Protein AF-A0A9Q0D392-F1 (afdb_monomer)

Radius of gyration: 22.28 Å; Cα contacts (8 Å, |Δi|>4): 15; chains: 1; bounding box: 35×41×72 Å

Sequence (98 aa):
MRVKNKHVEFFRNLYLTFLEYDGNLLRRELFGCPSETDHNSENLQKTLSELDEDDPCYEFRRERFTVHRTHLYFLHYEHQASADHTDVTLVAQLSMDR

Structure (mmCIF, N/CA/C/O backbone):
data_AF-A0A9Q0D392-F1
#
_entry.id   AF-A0A9Q0D392-F1
#
loop_
_atom_site.group_PDB
_atom_site.id
_atom_site.type_symbol
_atom_site.label_atom_id
_atom_site.label_alt_id
_atom_site.label_comp_id
_atom_site.label_asym_id
_atom_site.label_entity_id
_atom_site.label_seq_id
_atom_site.pdbx_PDB_ins_code
_atom_site.Cartn_x
_atom_site.Cartn_y
_atom_site.Cartn_z
_atom_site.occupancy
_atom_site.B_iso_or_equiv
_atom_site.auth_seq_id
_atom_site.auth_comp_id
_atom_site.auth_asym_id
_atom_site.auth_atom_id
_atom_site.pdbx_PDB_model_num
ATOM 1 N N . MET A 1 1 ? 19.159 -3.397 -45.051 1.00 49.00 1 MET A N 1
ATOM 2 C CA . MET A 1 1 ? 18.749 -2.056 -44.579 1.00 49.00 1 MET A CA 1
ATOM 3 C C . MET A 1 1 ? 18.796 -2.059 -43.053 1.00 49.00 1 MET A C 1
ATOM 5 O O . MET A 1 1 ? 18.029 -2.785 -42.441 1.00 49.00 1 MET A O 1
ATOM 9 N N . ARG A 1 2 ? 19.757 -1.366 -42.426 1.00 66.19 2 ARG A N 1
ATOM 10 C CA . ARG A 1 2 ? 19.835 -1.266 -40.956 1.00 66.19 2 ARG A CA 1
ATOM 11 C C . ARG A 1 2 ? 18.927 -0.120 -40.513 1.00 66.19 2 ARG A C 1
ATOM 13 O O . ARG A 1 2 ? 19.316 1.037 -40.636 1.00 66.19 2 ARG A O 1
ATOM 20 N N . VAL A 1 3 ? 17.723 -0.435 -40.042 1.00 71.12 3 VAL A N 1
ATOM 21 C CA . VAL A 1 3 ? 16.834 0.563 -39.436 1.00 71.12 3 VAL A CA 1
ATOM 22 C C . VAL A 1 3 ? 17.467 0.988 -38.112 1.00 71.12 3 VAL A C 1
ATOM 24 O O . VAL A 1 3 ? 17.492 0.223 -37.152 1.00 71.12 3 VAL A O 1
ATOM 27 N N . LYS A 1 4 ? 18.060 2.184 -38.077 1.00 77.56 4 LYS A N 1
ATOM 28 C CA . LYS A 1 4 ? 18.550 2.794 -36.839 1.00 77.56 4 LYS A CA 1
ATOM 29 C C . LYS A 1 4 ? 17.423 3.626 -36.249 1.00 77.56 4 LYS A C 1
ATOM 31 O O . LYS A 1 4 ? 17.014 4.622 -36.839 1.00 77.56 4 LYS A O 1
ATOM 36 N N . ASN A 1 5 ? 16.927 3.217 -35.088 1.00 81.62 5 ASN A N 1
ATOM 37 C CA . ASN A 1 5 ? 15.978 4.019 -34.335 1.00 81.62 5 ASN A CA 1
ATOM 38 C C . ASN A 1 5 ? 16.736 5.169 -33.654 1.00 81.62 5 ASN A C 1
ATOM 40 O O . ASN A 1 5 ? 17.529 4.940 -32.742 1.00 81.62 5 ASN A O 1
ATOM 44 N N . LYS A 1 6 ? 16.493 6.405 -34.106 1.00 90.06 6 LYS A N 1
ATOM 45 C CA . LYS A 1 6 ? 17.111 7.625 -33.559 1.00 90.06 6 LYS A CA 1
ATOM 46 C C . LYS A 1 6 ? 16.805 7.831 -32.068 1.00 90.06 6 LYS A C 1
ATOM 48 O O . LYS A 1 6 ? 17.573 8.484 -31.375 1.00 90.06 6 LYS A O 1
ATOM 53 N N . HIS A 1 7 ? 15.706 7.266 -31.577 1.00 91.81 7 HIS A N 1
ATOM 54 C CA . HIS A 1 7 ? 15.209 7.440 -30.215 1.00 91.81 7 HIS A CA 1
ATOM 55 C C . HIS A 1 7 ? 15.501 6.234 -29.312 1.00 91.81 7 HIS A C 1
ATOM 57 O O . HIS A 1 7 ? 14.955 6.147 -28.217 1.00 91.81 7 HIS A O 1
ATOM 63 N N . VAL A 1 8 ? 16.352 5.296 -29.747 1.00 91.31 8 VAL A N 1
ATOM 64 C CA . VAL A 1 8 ? 16.620 4.058 -28.997 1.00 91.31 8 VAL A CA 1
ATOM 65 C C . VAL A 1 8 ? 17.136 4.326 -27.580 1.00 91.31 8 VAL A C 1
ATOM 67 O O . VAL A 1 8 ? 16.673 3.699 -26.631 1.00 91.31 8 VAL A O 1
ATOM 70 N N . GLU A 1 9 ? 18.031 5.301 -27.416 1.00 89.50 9 GLU A N 1
ATOM 71 C CA . GLU A 1 9 ? 18.556 5.677 -26.099 1.00 89.50 9 GLU A CA 1
ATOM 72 C C . GLU A 1 9 ? 17.507 6.384 -25.244 1.00 89.50 9 GLU A C 1
ATOM 74 O O . GLU A 1 9 ? 17.415 6.116 -24.051 1.00 89.50 9 GLU A O 1
ATOM 79 N N . PHE A 1 10 ? 16.665 7.223 -25.853 1.00 91.19 10 PHE A N 1
ATOM 80 C CA . PHE A 1 10 ? 15.575 7.898 -25.151 1.00 91.19 10 PHE A CA 1
ATOM 81 C C . PHE A 1 10 ? 14.605 6.889 -24.523 1.00 91.19 10 PHE A C 1
ATOM 83 O O . PHE A 1 10 ? 14.350 6.951 -23.323 1.00 91.19 10 PHE A O 1
ATOM 90 N N . PHE A 1 11 ? 14.114 5.919 -25.302 1.00 91.31 11 PHE A N 1
ATOM 91 C CA . PHE A 1 11 ? 13.187 4.906 -24.789 1.00 91.31 11 PHE A CA 1
ATOM 92 C C . PHE A 1 11 ? 13.837 3.985 -23.754 1.00 91.31 11 PHE A C 1
ATOM 94 O O . PHE A 1 11 ? 13.192 3.611 -22.776 1.00 91.31 11 PHE A O 1
ATOM 101 N N . ARG A 1 12 ? 15.123 3.655 -23.934 1.00 90.19 12 ARG A N 1
ATOM 102 C CA . ARG A 1 12 ? 15.883 2.877 -22.950 1.00 90.19 12 ARG A CA 1
ATOM 103 C C . ARG A 1 12 ? 15.997 3.619 -21.620 1.00 90.19 12 ARG A C 1
ATOM 105 O O . ARG A 1 12 ? 15.761 3.018 -20.578 1.00 90.19 12 ARG A O 1
ATOM 112 N N . ASN A 1 13 ? 16.340 4.903 -21.656 1.00 90.19 13 ASN A N 1
ATOM 113 C CA . ASN A 1 13 ? 16.482 5.710 -20.447 1.00 90.19 13 ASN A CA 1
ATOM 114 C C . ASN A 1 13 ? 15.135 5.891 -19.746 1.00 90.19 13 ASN A C 1
ATOM 116 O O . ASN A 1 13 ? 15.069 5.712 -18.537 1.00 90.19 13 ASN A O 1
ATOM 120 N N . LEU A 1 14 ? 14.058 6.141 -20.500 1.00 86.19 14 LEU A N 1
ATOM 121 C CA . LEU A 1 14 ? 12.706 6.238 -19.951 1.00 86.19 14 LEU A CA 1
ATOM 122 C C . LEU A 1 14 ? 12.299 4.956 -19.206 1.00 86.19 14 LEU A C 1
ATOM 124 O O . LEU A 1 14 ? 11.818 5.026 -18.081 1.00 86.19 14 LEU A O 1
ATOM 128 N N . TYR A 1 15 ? 12.536 3.785 -19.804 1.00 84.12 15 TYR A N 1
ATOM 129 C CA . TYR 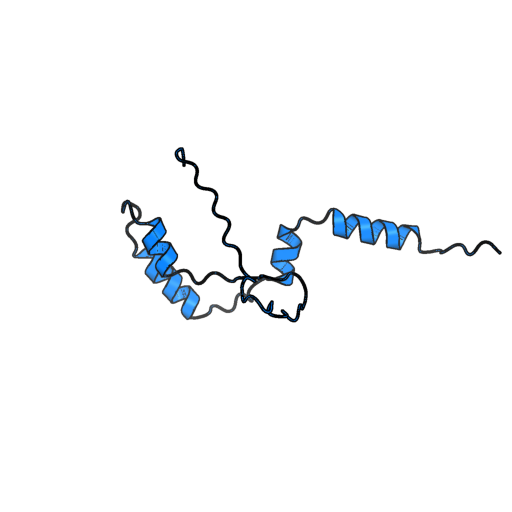A 1 15 ? 12.244 2.495 -19.174 1.00 84.12 15 TYR A CA 1
ATOM 130 C C . TYR A 1 15 ? 13.039 2.276 -17.880 1.00 84.12 15 TYR A C 1
ATOM 132 O O . TYR A 1 15 ? 12.465 1.887 -16.866 1.00 84.12 15 TYR A O 1
ATOM 140 N N . LEU A 1 16 ? 14.346 2.558 -17.903 1.00 86.25 16 LEU A N 1
ATOM 141 C CA . LEU A 1 16 ? 15.197 2.428 -16.718 1.00 86.25 16 LEU A CA 1
ATOM 142 C C . LEU A 1 16 ? 14.766 3.387 -15.608 1.00 86.25 16 LEU A C 1
ATOM 144 O O . LEU A 1 16 ? 14.691 2.977 -14.458 1.00 86.25 16 LEU A O 1
ATOM 148 N N . THR A 1 17 ? 14.387 4.618 -15.960 1.00 82.00 17 THR A N 1
ATOM 149 C CA . THR A 1 17 ? 13.811 5.570 -15.009 1.00 82.00 17 THR A CA 1
ATOM 150 C C . THR A 1 17 ? 12.580 4.976 -14.323 1.00 82.00 17 THR A C 1
ATOM 152 O O . THR A 1 17 ? 12.541 4.938 -13.104 1.00 82.00 17 THR A O 1
ATOM 155 N N . PHE A 1 18 ? 11.610 4.429 -15.059 1.00 78.12 18 PHE A N 1
ATOM 156 C CA . PHE A 1 18 ? 10.428 3.820 -14.432 1.00 78.12 18 PHE A CA 1
ATOM 157 C C . PHE A 1 18 ? 10.741 2.601 -13.551 1.00 78.12 18 PHE A C 1
ATOM 159 O O . PHE A 1 18 ? 10.045 2.394 -12.561 1.00 78.12 18 PHE A O 1
ATOM 166 N N . LEU A 1 19 ? 11.767 1.809 -13.882 1.00 76.62 19 LEU A N 1
ATOM 167 C CA . LEU A 1 19 ? 12.207 0.689 -13.041 1.00 76.62 19 LEU A CA 1
ATOM 168 C C . LEU A 1 19 ? 12.888 1.142 -11.745 1.00 76.62 19 LEU A C 1
ATOM 170 O O . LEU A 1 19 ? 12.752 0.479 -10.722 1.00 76.62 19 LEU A O 1
ATOM 174 N N . GLU A 1 20 ? 13.652 2.229 -11.807 1.00 78.75 20 GLU A N 1
ATOM 175 C CA . GLU A 1 20 ? 14.414 2.770 -10.677 1.00 78.75 20 GLU A CA 1
ATOM 176 C C . GLU A 1 20 ? 13.583 3.716 -9.801 1.00 78.75 20 GLU A C 1
ATOM 178 O O . GLU A 1 20 ? 14.014 4.083 -8.707 1.00 78.75 20 GLU A O 1
ATOM 183 N N . TYR A 1 21 ? 12.396 4.122 -10.263 1.00 75.06 21 TYR A N 1
ATOM 184 C CA . TYR A 1 21 ? 11.483 4.944 -9.479 1.00 75.06 21 TYR A CA 1
ATOM 185 C C . TYR A 1 21 ? 11.079 4.224 -8.193 1.00 75.06 21 TYR A C 1
ATOM 187 O O . TYR A 1 21 ? 10.645 3.071 -8.205 1.00 75.06 21 TYR A O 1
ATOM 195 N N . ASP A 1 22 ? 11.164 4.945 -7.075 1.00 71.06 22 ASP A N 1
ATOM 196 C CA . ASP A 1 22 ? 10.662 4.461 -5.797 1.00 71.06 22 ASP A CA 1
ATOM 197 C C . ASP A 1 22 ? 9.159 4.170 -5.928 1.00 71.06 22 ASP A C 1
ATOM 199 O O . ASP A 1 22 ? 8.353 5.058 -6.235 1.00 71.06 22 ASP A O 1
ATOM 203 N N . GLY A 1 23 ? 8.771 2.918 -5.678 1.00 66.56 23 GLY A N 1
ATOM 204 C CA . GLY A 1 23 ? 7.373 2.499 -5.682 1.00 66.56 23 GLY A CA 1
ATOM 205 C C . GLY A 1 23 ? 6.505 3.335 -4.735 1.00 66.56 23 GLY A C 1
ATOM 206 O O . GLY A 1 23 ? 5.313 3.494 -4.991 1.00 66.56 23 GLY A O 1
ATOM 207 N N . ASN A 1 24 ? 7.085 3.935 -3.690 1.00 65.50 24 ASN A N 1
ATOM 208 C CA . ASN A 1 24 ? 6.388 4.867 -2.803 1.00 65.50 24 ASN A CA 1
ATOM 209 C C . ASN A 1 24 ? 6.072 6.207 -3.480 1.00 65.50 24 ASN A C 1
ATOM 211 O O . ASN A 1 24 ? 4.999 6.767 -3.251 1.00 65.50 24 ASN A O 1
ATOM 215 N N . LEU A 1 25 ? 6.963 6.707 -4.342 1.00 65.31 25 LEU A N 1
ATOM 216 C CA . LEU A 1 25 ? 6.739 7.936 -5.103 1.00 65.31 25 LEU A CA 1
ATOM 217 C C . LEU A 1 25 ? 5.616 7.737 -6.129 1.00 65.31 25 LEU A C 1
ATOM 219 O O . LEU A 1 25 ? 4.694 8.549 -6.192 1.00 65.31 25 LEU A O 1
ATOM 223 N N . LEU A 1 26 ? 5.644 6.616 -6.861 1.00 64.75 26 LEU A N 1
ATOM 224 C CA . LEU A 1 26 ? 4.570 6.240 -7.789 1.00 64.75 26 LEU A CA 1
ATOM 225 C C . LEU A 1 26 ? 3.242 6.016 -7.061 1.00 64.75 26 LEU A C 1
ATOM 227 O O . LEU A 1 26 ? 2.199 6.448 -7.542 1.00 64.75 26 LEU A O 1
ATOM 231 N N . ARG A 1 27 ? 3.264 5.386 -5.880 1.00 66.88 27 ARG A N 1
ATOM 232 C CA . ARG A 1 27 ? 2.056 5.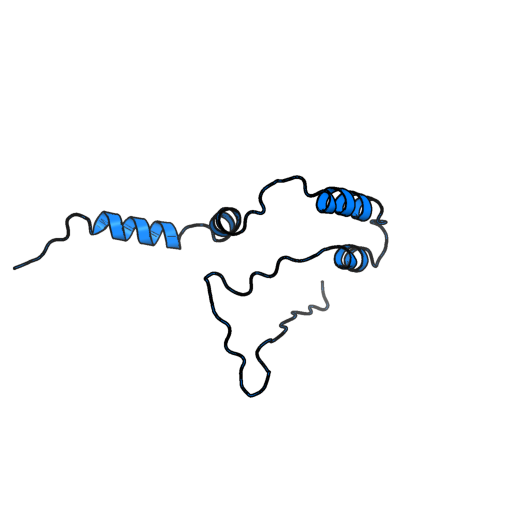191 -5.068 1.00 66.88 27 ARG A CA 1
ATOM 233 C C . ARG A 1 27 ? 1.437 6.504 -4.613 1.00 66.88 27 ARG A C 1
ATOM 235 O O . ARG A 1 27 ? 0.217 6.615 -4.642 1.00 66.88 27 ARG A O 1
ATOM 242 N N . ARG A 1 28 ? 2.244 7.484 -4.200 1.00 67.56 28 ARG A N 1
ATOM 243 C CA . ARG A 1 28 ? 1.729 8.784 -3.752 1.00 67.56 28 ARG A CA 1
ATOM 244 C C . ARG A 1 28 ? 1.057 9.555 -4.886 1.00 67.56 28 ARG A C 1
ATOM 246 O O . ARG A 1 28 ? 0.050 10.201 -4.639 1.00 67.56 28 ARG A O 1
ATOM 253 N N . GLU A 1 29 ? 1.583 9.450 -6.103 1.00 70.12 29 GLU A N 1
ATOM 254 C CA . GLU A 1 29 ? 1.008 10.127 -7.269 1.00 70.12 29 GLU A CA 1
ATOM 255 C C . GLU A 1 29 ? -0.233 9.399 -7.818 1.00 70.12 29 GLU A C 1
ATOM 257 O O . GLU A 1 29 ? -1.226 10.031 -8.157 1.00 70.12 29 GLU A O 1
ATOM 262 N N . LEU A 1 30 ? -0.210 8.061 -7.870 1.00 67.69 30 LEU A N 1
ATOM 263 C CA . LEU A 1 30 ? -1.303 7.254 -8.435 1.00 67.69 30 LEU A CA 1
ATOM 264 C C . LEU A 1 30 ? -2.459 7.009 -7.456 1.00 67.69 30 LEU A C 1
ATOM 266 O O . LEU A 1 30 ? -3.609 6.879 -7.871 1.00 67.69 30 LEU A O 1
ATOM 270 N N . PHE A 1 31 ? -2.159 6.912 -6.161 1.00 68.44 31 PHE A N 1
ATOM 271 C CA . PHE A 1 31 ? -3.129 6.616 -5.103 1.00 68.44 31 PHE A CA 1
ATOM 272 C C . PHE A 1 31 ? -3.227 7.730 -4.064 1.00 68.44 31 PHE A C 1
ATOM 274 O O . PHE A 1 31 ? -3.843 7.523 -3.016 1.00 68.44 31 PHE A O 1
ATOM 281 N N . GLY A 1 32 ? -2.654 8.904 -4.334 1.00 62.53 32 GLY A N 1
ATOM 282 C CA . GLY A 1 32 ? -2.854 10.079 -3.498 1.00 62.53 32 GLY A CA 1
ATOM 283 C C . GLY A 1 32 ? -4.347 10.328 -3.316 1.00 62.53 32 GLY A C 1
ATOM 284 O O . GLY A 1 32 ? -5.100 10.393 -4.288 1.00 62.53 32 GLY A O 1
ATOM 285 N N . CYS A 1 33 ? -4.806 10.395 -2.068 1.00 61.16 33 CYS A N 1
ATOM 286 C CA . CYS A 1 33 ? -6.135 10.927 -1.810 1.00 61.16 33 CYS A CA 1
ATOM 287 C C . CYS A 1 33 ? -6.066 12.437 -2.071 1.00 61.16 33 CYS A C 1
ATOM 289 O O . CYS A 1 33 ? -5.124 13.070 -1.579 1.00 61.16 33 CYS A O 1
ATOM 291 N N . PRO A 1 34 ? -7.003 13.028 -2.835 1.00 62.88 34 PRO A N 1
ATOM 292 C CA . PRO A 1 34 ? -7.105 14.476 -2.880 1.00 62.88 34 PRO A CA 1
ATOM 293 C C . PRO A 1 34 ? -7.261 14.959 -1.439 1.00 62.88 34 PRO A C 1
ATOM 295 O O . PRO A 1 34 ? -8.072 14.427 -0.685 1.00 62.88 34 PRO A O 1
ATOM 298 N N . SER A 1 35 ? -6.440 15.925 -1.037 1.00 56.06 35 SER A N 1
ATOM 299 C CA . SER A 1 35 ? -6.500 16.569 0.274 1.00 56.06 35 SER A CA 1
ATOM 300 C C . SER A 1 35 ? -7.705 17.506 0.356 1.00 56.06 35 SER A C 1
ATOM 302 O O . SER A 1 35 ? -7.579 18.667 0.738 1.00 56.06 35 SER A O 1
ATOM 304 N N . GLU A 1 36 ? -8.869 17.035 -0.077 1.00 55.28 36 GLU A N 1
ATOM 305 C CA . GLU A 1 36 ? -10.113 17.613 0.379 1.00 55.28 36 GLU A CA 1
ATOM 306 C C . GLU A 1 36 ? -10.235 17.164 1.828 1.00 55.28 36 GLU A C 1
ATOM 308 O O . GLU A 1 36 ? -10.118 15.979 2.143 1.00 55.28 36 GLU A O 1
ATOM 313 N N . THR A 1 37 ? -10.332 18.134 2.729 1.00 57.19 37 THR A N 1
ATOM 314 C CA . THR A 1 37 ? -10.625 17.922 4.142 1.00 57.19 37 THR A CA 1
ATOM 315 C C . THR A 1 37 ? -11.996 17.269 4.229 1.00 57.19 37 THR A C 1
ATOM 317 O O . THR A 1 37 ? -13.012 17.937 4.408 1.00 57.19 37 THR A O 1
ATOM 320 N N . ASP A 1 38 ? -12.040 15.959 4.015 1.00 62.00 38 ASP A N 1
ATOM 321 C CA . ASP A 1 38 ? -13.237 15.171 4.204 1.00 62.00 38 ASP A CA 1
ATOM 322 C C . ASP A 1 38 ? -13.627 15.372 5.663 1.00 62.00 38 ASP A C 1
ATOM 324 O O . ASP A 1 38 ? -12.834 15.071 6.558 1.00 62.00 38 ASP A O 1
ATOM 328 N N . HIS A 1 39 ? -14.841 15.854 5.931 1.00 62.69 39 HIS A N 1
ATOM 329 C CA . HIS A 1 39 ? -15.365 15.980 7.297 1.00 62.69 39 HIS A CA 1
ATOM 330 C C . HIS A 1 39 ? -15.254 14.658 8.080 1.00 62.69 39 HIS A C 1
ATOM 332 O O . HIS A 1 39 ? -15.180 14.646 9.308 1.00 62.69 39 HIS A O 1
ATOM 338 N N . ASN A 1 40 ? -15.194 13.527 7.373 1.00 66.06 40 ASN A N 1
ATOM 339 C CA . ASN A 1 40 ? -14.912 12.218 7.953 1.00 66.06 40 ASN A CA 1
ATOM 340 C C . ASN A 1 40 ? -13.475 12.077 8.485 1.00 66.06 40 ASN A C 1
ATOM 342 O O . ASN A 1 40 ? -13.285 11.436 9.513 1.00 66.06 40 ASN A O 1
ATOM 346 N N . SER A 1 41 ? -12.476 12.682 7.838 1.00 72.00 41 SER A N 1
ATOM 347 C CA . SER A 1 41 ? -11.074 12.655 8.280 1.00 72.00 41 SER A CA 1
ATOM 348 C C . SER A 1 41 ? -10.836 13.470 9.554 1.00 72.00 41 SER A C 1
ATOM 350 O O . SER A 1 41 ? -10.115 13.012 10.438 1.00 72.00 41 SER A O 1
ATOM 352 N N . GLU A 1 42 ? -11.495 14.623 9.696 1.00 77.25 42 GLU A N 1
ATOM 353 C CA . GLU A 1 42 ? -11.405 15.460 10.900 1.00 77.25 42 GLU A CA 1
ATOM 354 C C . GLU A 1 42 ? -12.062 14.771 12.101 1.00 77.25 42 GLU A C 1
ATOM 356 O O . GLU A 1 42 ? -11.494 14.720 13.193 1.00 77.25 42 GLU A O 1
ATOM 361 N N . ASN A 1 43 ? -13.241 14.176 11.888 1.00 79.94 43 ASN A N 1
ATOM 362 C CA . ASN A 1 43 ? -13.912 13.381 12.913 1.00 79.94 43 ASN A CA 1
ATOM 363 C C . ASN A 1 43 ? -13.079 12.159 13.311 1.00 79.94 43 ASN A C 1
ATOM 365 O O . ASN A 1 43 ? -12.953 11.881 14.500 1.00 79.94 43 ASN A O 1
ATOM 369 N N . LEU A 1 44 ? -12.465 11.471 12.341 1.00 81.75 44 LEU A N 1
ATOM 370 C CA . LEU A 1 44 ? -11.575 10.348 12.620 1.00 81.75 44 LEU A CA 1
ATOM 371 C C . LEU A 1 44 ? -10.368 10.794 13.451 1.00 81.75 44 LEU A C 1
AT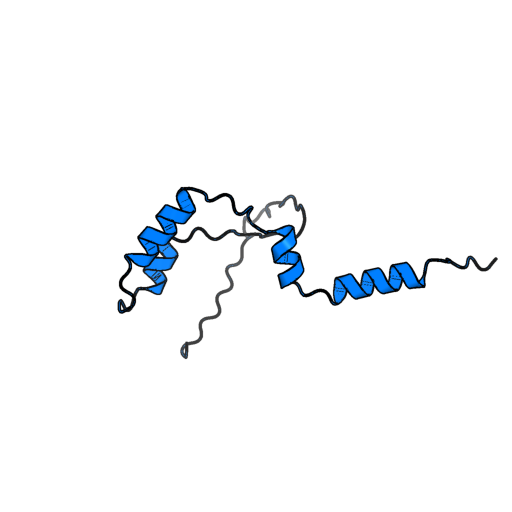OM 373 O O . LEU A 1 44 ? -10.098 10.183 14.477 1.00 81.75 44 LEU A O 1
ATOM 377 N N . GLN A 1 45 ? -9.681 11.875 13.069 1.00 82.62 45 GLN A N 1
ATOM 378 C CA . GLN A 1 45 ? -8.561 12.415 13.849 1.00 82.62 45 GLN A CA 1
ATOM 379 C C . GLN A 1 45 ? -8.969 12.730 15.285 1.00 82.62 45 GLN A C 1
ATOM 381 O O . GLN A 1 45 ? -8.265 12.344 16.213 1.00 82.62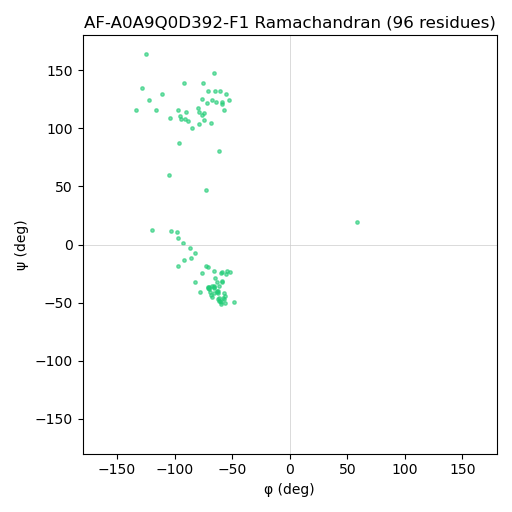 45 GLN A O 1
ATOM 386 N N . LYS A 1 46 ? -10.133 13.356 15.478 1.00 86.44 46 LYS A N 1
ATOM 387 C CA . LYS A 1 46 ? -10.656 13.637 16.814 1.00 86.44 46 LYS A CA 1
ATOM 388 C C . LYS A 1 46 ? -10.894 12.357 17.618 1.00 86.44 46 LYS A C 1
ATOM 390 O O . LYS A 1 46 ? -10.426 12.263 18.746 1.00 86.44 46 LYS A O 1
ATOM 395 N N . THR A 1 47 ? -11.570 11.361 17.041 1.00 86.38 47 THR A N 1
ATOM 396 C CA . THR A 1 47 ? -11.813 10.071 17.709 1.00 86.38 47 THR A CA 1
ATOM 397 C C . THR A 1 47 ? -10.511 9.343 18.040 1.00 86.38 47 THR A C 1
ATOM 399 O O . THR A 1 47 ? -10.416 8.715 19.089 1.00 86.38 47 THR A O 1
ATOM 402 N N . LEU A 1 48 ? -9.495 9.448 17.180 1.00 88.44 48 LEU A N 1
ATOM 403 C CA . LEU A 1 48 ? -8.180 8.859 17.421 1.00 88.44 48 LEU A CA 1
ATOM 404 C C . LEU A 1 48 ? -7.413 9.570 18.543 1.00 88.44 48 LEU A C 1
ATOM 406 O O . LEU A 1 48 ? -6.755 8.898 19.328 1.00 88.44 48 LEU A O 1
ATOM 410 N N . SER A 1 49 ? -7.518 10.898 18.652 1.00 88.06 49 SER A N 1
ATOM 411 C CA . SER A 1 49 ? -6.907 11.673 19.744 1.00 88.06 49 SER A CA 1
ATOM 412 C C . SER A 1 49 ? -7.583 11.468 21.102 1.00 88.06 49 SER A C 1
ATOM 414 O O . SER A 1 49 ? -6.988 11.775 22.128 1.00 88.06 49 SER A O 1
ATOM 416 N N . GLU A 1 50 ? -8.825 10.979 21.123 1.00 92.06 50 GLU A N 1
ATOM 417 C CA . GLU A 1 50 ? -9.553 10.638 22.353 1.00 92.06 50 GLU A CA 1
ATOM 418 C C . GLU A 1 50 ? -9.187 9.241 22.895 1.00 92.06 50 GLU A C 1
ATOM 420 O O . GLU A 1 50 ? -9.626 8.876 23.987 1.00 92.06 50 GLU A O 1
ATOM 425 N N . LEU A 1 51 ? -8.404 8.447 22.153 1.00 92.44 51 LEU A N 1
ATOM 426 C CA . LEU A 1 51 ? -7.924 7.147 22.616 1.00 92.44 51 LEU A CA 1
ATOM 427 C C . LEU A 1 51 ? -6.802 7.305 23.645 1.00 92.44 51 LEU A 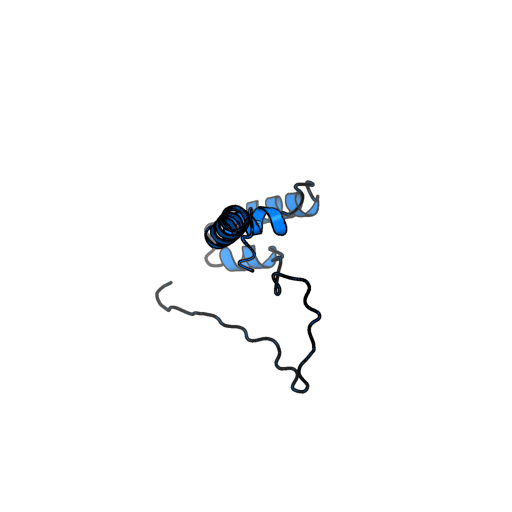C 1
ATOM 429 O O . LEU A 1 51 ? -5.902 8.122 23.483 1.00 92.44 51 LEU A O 1
ATOM 433 N N . ASP A 1 52 ? -6.851 6.468 24.677 1.00 92.12 52 ASP A N 1
ATOM 434 C CA . ASP A 1 52 ? -5.803 6.367 25.689 1.00 92.12 52 ASP A CA 1
ATOM 435 C C . ASP A 1 52 ? -4.586 5.625 25.119 1.00 92.12 52 ASP A C 1
ATOM 437 O O . ASP A 1 52 ? -4.678 4.434 24.811 1.00 92.12 52 ASP A O 1
ATOM 441 N N . GLU A 1 53 ? -3.465 6.332 24.958 1.00 90.19 53 GLU A N 1
ATOM 442 C CA . GLU A 1 53 ? -2.211 5.782 24.425 1.00 90.19 53 GLU A CA 1
ATOM 443 C C . GLU A 1 53 ? -1.583 4.724 25.349 1.00 90.19 53 GLU A C 1
ATOM 445 O O . GLU A 1 53 ? -0.845 3.865 24.866 1.00 90.19 53 GLU A O 1
ATOM 450 N N . ASP A 1 54 ? -1.913 4.736 26.646 1.00 93.69 54 ASP A N 1
ATOM 451 C CA . ASP A 1 54 ? -1.406 3.768 27.624 1.00 93.69 54 ASP A CA 1
ATOM 452 C C . ASP A 1 54 ? -2.258 2.480 27.692 1.00 93.69 54 ASP A C 1
ATOM 454 O O . ASP A 1 54 ? -1.912 1.538 28.414 1.00 93.69 54 ASP A O 1
ATOM 458 N N . ASP A 1 55 ? -3.366 2.393 26.941 1.00 92.75 55 ASP A N 1
ATOM 459 C CA . ASP A 1 55 ? -4.190 1.182 26.878 1.00 92.75 55 ASP A CA 1
ATOM 460 C C . ASP A 1 55 ? -3.418 0.039 26.185 1.00 92.75 55 ASP A C 1
ATOM 462 O O . ASP A 1 55 ? -3.055 0.163 25.012 1.00 92.75 55 ASP A O 1
ATOM 466 N N . PRO A 1 56 ? -3.246 -1.137 26.825 1.00 90.31 56 PRO A N 1
ATOM 467 C CA . PRO A 1 56 ? -2.665 -2.317 26.178 1.00 90.31 56 PRO A CA 1
ATOM 468 C C . PRO A 1 56 ? -3.364 -2.733 24.870 1.00 90.31 56 PRO A C 1
ATOM 470 O O . PRO A 1 56 ? -2.772 -3.413 24.034 1.00 90.31 56 PRO A O 1
ATOM 473 N N . CYS A 1 57 ? -4.626 -2.339 24.684 1.00 92.19 57 CYS A N 1
ATOM 474 C CA . CYS A 1 57 ? -5.424 -2.587 23.486 1.00 92.19 57 CYS A CA 1
ATOM 475 C C . CYS A 1 57 ? -5.465 -1.397 22.507 1.00 92.19 57 CYS A C 1
ATOM 477 O O . CYS A 1 57 ? -6.276 -1.428 21.575 1.00 92.19 57 CYS A O 1
ATOM 479 N N . TYR A 1 58 ? -4.641 -0.359 22.693 1.00 90.50 58 TYR A N 1
ATOM 480 C CA . TYR A 1 58 ? -4.646 0.872 21.892 1.00 90.50 58 TYR A CA 1
ATOM 481 C C . TYR A 1 58 ? -4.653 0.602 20.382 1.00 90.50 58 TYR A C 1
ATOM 483 O O . TYR A 1 58 ? -5.523 1.098 19.666 1.00 90.50 58 TYR A O 1
ATOM 491 N N . GLU A 1 59 ? -3.756 -0.266 19.909 1.00 86.94 59 GLU A N 1
ATOM 492 C CA . GLU A 1 59 ? -3.642 -0.641 18.495 1.00 86.94 59 GLU A CA 1
ATOM 493 C C . GLU A 1 59 ? -4.955 -1.224 17.947 1.00 86.94 59 GLU A C 1
ATOM 495 O O . GLU A 1 59 ? -5.457 -0.777 16.918 1.00 86.94 59 GLU A O 1
ATOM 500 N N . PHE A 1 60 ? -5.595 -2.144 18.676 1.00 88.12 60 PHE A N 1
ATOM 501 C CA . PHE A 1 60 ? -6.879 -2.724 18.267 1.00 88.12 60 PHE A CA 1
ATOM 502 C C . PHE A 1 60 ? -8.013 -1.698 18.257 1.00 88.12 60 PHE A C 1
ATOM 504 O O . PHE A 1 60 ? -8.897 -1.744 17.397 1.00 88.12 60 PHE A O 1
ATOM 511 N N . ARG A 1 61 ? -8.016 -0.766 19.216 1.00 90.31 61 ARG A N 1
ATOM 512 C CA . ARG A 1 61 ? -9.022 0.300 19.257 1.00 90.31 61 ARG A CA 1
ATOM 513 C C . ARG A 1 61 ? -8.835 1.280 18.117 1.00 90.31 61 ARG A C 1
ATOM 515 O O . ARG A 1 61 ? 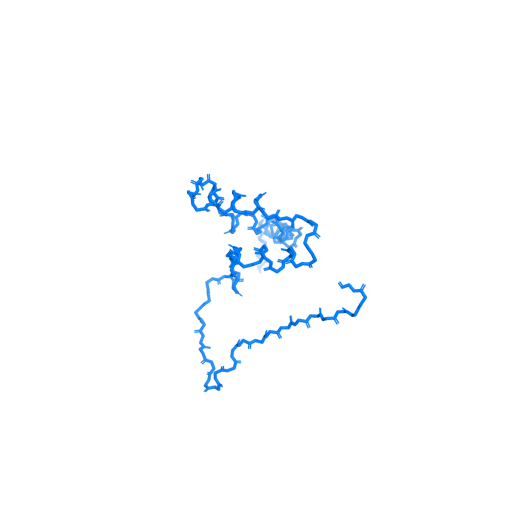-9.829 1.667 17.516 1.00 90.31 61 ARG A O 1
ATOM 522 N N . ARG A 1 62 ? -7.594 1.635 17.794 1.00 89.25 62 ARG A N 1
ATOM 523 C CA . ARG A 1 62 ? -7.267 2.477 16.644 1.00 89.25 62 ARG A CA 1
ATOM 524 C C . ARG A 1 62 ? -7.746 1.825 15.349 1.00 89.25 62 ARG A C 1
ATOM 526 O O . ARG A 1 62 ? -8.479 2.446 14.585 1.00 89.25 62 ARG A O 1
ATOM 533 N N . GLU A 1 63 ? -7.423 0.547 15.160 1.00 87.25 63 GLU A N 1
ATOM 534 C CA . GLU A 1 63 ? -7.822 -0.240 13.986 1.00 87.25 63 GLU A CA 1
ATOM 535 C C . GLU A 1 63 ? -9.339 -0.326 13.789 1.00 87.25 63 GLU A C 1
ATOM 537 O O . GLU A 1 63 ? -9.817 -0.327 12.658 1.00 87.25 63 GLU A O 1
ATOM 542 N N . ARG A 1 64 ? -10.127 -0.307 14.870 1.00 86.44 64 ARG A N 1
ATOM 543 C CA . ARG A 1 64 ? -11.596 -0.283 14.784 1.00 86.44 64 ARG A CA 1
ATOM 544 C C . ARG A 1 64 ? -12.139 0.933 14.023 1.00 86.44 64 ARG A C 1
ATOM 546 O O . ARG A 1 64 ? -13.210 0.834 13.425 1.00 86.44 64 ARG A O 1
ATOM 553 N N . PHE A 1 65 ? -11.456 2.073 14.092 1.00 83.38 65 PHE A N 1
ATOM 554 C CA . PHE A 1 65 ? -11.901 3.321 13.464 1.00 83.38 65 PHE A CA 1
ATOM 555 C C . PHE A 1 65 ? -11.248 3.562 12.099 1.00 83.38 65 PHE A C 1
ATOM 557 O O . PHE A 1 65 ? -11.771 4.333 11.294 1.00 83.38 65 PHE A O 1
ATOM 564 N N . THR A 1 66 ? -10.131 2.893 11.812 1.00 80.44 66 THR A N 1
ATOM 565 C CA . THR A 1 66 ? -9.386 3.074 10.567 1.00 80.44 66 THR A CA 1
ATOM 566 C C . THR A 1 66 ? -10.027 2.306 9.412 1.00 80.44 66 THR A C 1
ATOM 568 O O . THR A 1 66 ? -10.048 1.077 9.382 1.00 80.44 66 THR A O 1
ATOM 571 N N . VAL A 1 67 ? -10.482 3.030 8.388 1.00 78.38 67 VAL A N 1
ATOM 572 C CA . VAL A 1 67 ? -10.882 2.427 7.110 1.00 78.38 67 VAL A CA 1
ATOM 573 C C . VAL A 1 67 ? -9.660 2.343 6.199 1.00 78.38 67 VAL A C 1
ATOM 575 O O . VAL A 1 67 ? -9.196 3.345 5.656 1.00 78.38 67 VAL A O 1
ATOM 578 N N . HIS A 1 68 ? -9.135 1.132 6.020 1.00 73.81 68 HIS A N 1
ATOM 579 C CA . HIS A 1 68 ? -7.989 0.889 5.152 1.00 73.81 68 HIS A CA 1
ATOM 580 C C . HIS A 1 68 ? -8.399 0.919 3.681 1.00 73.81 68 HIS A C 1
ATOM 582 O O . HIS A 1 68 ? -9.265 0.164 3.238 1.00 73.81 68 HIS A O 1
ATOM 588 N N . ARG A 1 69 ? -7.730 1.761 2.889 1.00 68.88 69 ARG A N 1
ATOM 589 C CA . ARG A 1 69 ? -7.875 1.737 1.434 1.00 68.88 69 ARG A CA 1
ATOM 590 C C . ARG A 1 69 ? -7.137 0.519 0.881 1.00 68.88 69 ARG A C 1
ATOM 592 O O . ARG A 1 69 ? -5.910 0.494 0.831 1.00 68.88 69 ARG A O 1
ATOM 599 N N . THR A 1 70 ? -7.880 -0.492 0.449 1.00 67.06 70 THR A N 1
ATOM 600 C CA . THR A 1 70 ? -7.305 -1.696 -0.160 1.00 67.06 70 THR A CA 1
ATOM 601 C C . THR A 1 70 ? -7.211 -1.538 -1.674 1.00 67.06 70 THR A C 1
ATOM 603 O O . THR A 1 70 ? -8.217 -1.601 -2.380 1.00 67.06 70 THR A O 1
ATOM 606 N N . HIS A 1 71 ? -5.995 -1.366 -2.189 1.00 67.50 71 HIS A N 1
ATOM 607 C CA . HIS A 1 71 ? -5.708 -1.458 -3.620 1.00 67.50 71 HIS A CA 1
ATOM 608 C C . HIS A 1 71 ? -5.204 -2.857 -3.954 1.00 67.50 71 HIS A C 1
ATOM 610 O O . HIS A 1 71 ? -4.002 -3.108 -3.943 1.00 67.50 71 HIS A O 1
ATOM 616 N N . LEU A 1 72 ? -6.135 -3.771 -4.236 1.00 65.25 72 LEU A N 1
ATOM 617 C CA . LEU A 1 72 ? -5.793 -5.149 -4.609 1.00 65.25 72 LEU A CA 1
ATOM 618 C C . LEU A 1 72 ? -5.031 -5.215 -5.940 1.00 65.25 72 LEU A C 1
ATOM 620 O O . LEU A 1 72 ? -4.203 -6.100 -6.134 1.00 65.25 72 LEU A O 1
ATOM 624 N N . TYR A 1 73 ? -5.272 -4.249 -6.831 1.00 65.19 73 TYR A N 1
ATOM 625 C CA . TYR A 1 73 ? -4.692 -4.219 -8.167 1.00 65.19 73 TYR A CA 1
ATOM 626 C C . TYR A 1 73 ? -4.030 -2.874 -8.451 1.00 65.19 73 TYR A C 1
ATOM 628 O O . TYR A 1 73 ? -4.589 -1.811 -8.178 1.00 65.19 73 TYR A O 1
ATOM 636 N N . PHE A 1 74 ? -2.822 -2.938 -9.012 1.00 58.59 74 PHE A N 1
ATOM 637 C CA . PHE A 1 74 ? -2.060 -1.763 -9.441 1.00 58.59 74 PHE A CA 1
ATOM 638 C C . PHE A 1 74 ? -2.596 -1.160 -10.753 1.00 58.59 74 PHE A C 1
ATOM 640 O O . PHE A 1 74 ? -2.424 0.027 -11.009 1.00 58.59 74 PHE A O 1
ATOM 647 N N . LEU A 1 75 ? -3.263 -1.975 -11.574 1.00 66.31 75 LEU A N 1
ATOM 648 C CA . LEU A 1 75 ? -3.891 -1.594 -12.839 1.00 66.31 75 LEU A CA 1
ATOM 649 C C . LEU A 1 75 ? -5.365 -1.995 -12.817 1.00 66.31 75 LEU A C 1
ATOM 651 O O . LEU A 1 75 ? -5.776 -2.806 -11.987 1.00 66.31 75 LEU A O 1
ATOM 655 N N . HIS A 1 76 ? -6.153 -1.443 -13.743 1.00 66.25 76 HIS A N 1
ATOM 656 C CA . HIS A 1 76 ? -7.527 -1.892 -13.933 1.00 66.25 76 HIS A CA 1
ATOM 657 C C . HIS A 1 76 ? -7.528 -3.392 -14.240 1.00 66.25 76 HIS A C 1
ATOM 659 O O . HIS A 1 76 ? -6.960 -3.834 -15.239 1.00 66.25 76 HIS A O 1
ATOM 665 N N . TYR A 1 77 ? -8.123 -4.159 -13.335 1.00 75.50 77 TYR A N 1
ATOM 666 C CA . TYR A 1 77 ? -8.213 -5.603 -13.415 1.00 75.50 77 TYR A CA 1
ATOM 667 C C . TYR A 1 77 ? -9.648 -5.997 -13.094 1.00 75.50 77 TYR A C 1
ATOM 669 O O . TYR A 1 77 ? -10.142 -5.750 -11.991 1.00 75.50 77 TYR A O 1
ATOM 677 N N . GLU A 1 78 ? -10.323 -6.581 -14.079 1.00 78.81 78 GLU A N 1
ATOM 678 C CA . GLU A 1 78 ? -11.626 -7.199 -13.878 1.00 78.81 78 GLU A CA 1
ATOM 679 C C . GLU A 1 78 ? -11.406 -8.571 -13.245 1.00 78.81 78 GLU A C 1
ATOM 681 O O . GLU A 1 78 ? -10.969 -9.519 -13.899 1.00 78.81 78 GLU A O 1
ATOM 686 N N . HIS A 1 79 ? -11.669 -8.655 -11.941 1.00 78.81 79 HIS A N 1
ATOM 687 C CA . HIS A 1 79 ? -11.528 -9.903 -11.203 1.00 78.81 79 HIS A CA 1
ATOM 688 C C . HIS A 1 79 ? -12.520 -10.947 -11.710 1.00 78.81 79 HIS A C 1
ATOM 690 O O . HIS A 1 79 ? -13.732 -10.733 -11.671 1.00 78.81 79 HIS A O 1
ATOM 696 N N . GLN A 1 80 ? -12.002 -12.093 -12.144 1.00 82.31 80 GLN A N 1
ATOM 697 C CA . GLN A 1 80 ? -12.811 -13.265 -12.454 1.00 82.31 80 GLN A CA 1
ATOM 698 C C . GLN A 1 80 ? -12.798 -14.190 -11.247 1.00 82.31 80 GLN A C 1
ATOM 700 O O . GLN A 1 80 ? -11.743 -14.700 -10.869 1.00 82.31 80 GLN A O 1
ATOM 705 N N . ALA A 1 81 ? -13.967 -14.386 -10.641 1.00 80.19 81 ALA A N 1
ATOM 706 C CA . ALA A 1 81 ? -14.081 -15.263 -9.490 1.00 80.19 81 ALA A CA 1
ATOM 707 C C . ALA A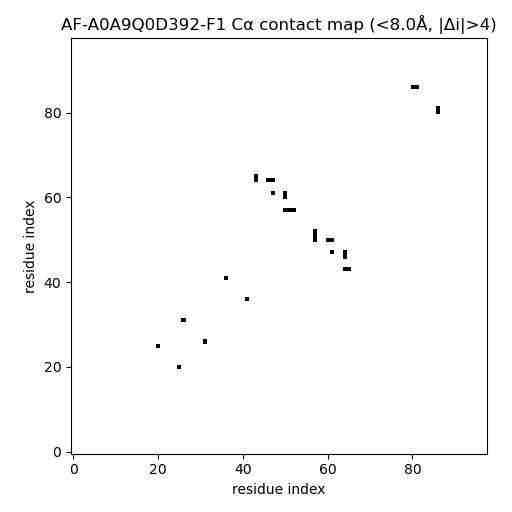 1 81 ? -13.760 -16.711 -9.880 1.00 80.19 81 ALA A C 1
ATOM 709 O O . ALA A 1 81 ? -14.286 -17.207 -10.883 1.00 80.19 81 ALA A O 1
ATOM 710 N N . SER A 1 82 ? -12.912 -17.394 -9.107 1.00 78.62 82 SER A N 1
ATOM 711 C CA . SER A 1 82 ? -12.690 -18.824 -9.322 1.00 78.62 82 SER A CA 1
ATOM 712 C C . SER A 1 82 ? -13.970 -19.601 -9.016 1.00 78.62 82 SER A C 1
ATOM 714 O O . SER A 1 82 ? -14.755 -19.233 -8.138 1.00 78.62 82 SER A O 1
ATOM 716 N N . ALA A 1 83 ? -14.175 -20.706 -9.738 1.00 80.38 83 ALA A N 1
ATOM 717 C CA . ALA A 1 83 ? -15.327 -21.588 -9.538 1.00 80.38 83 ALA A CA 1
ATOM 718 C C . ALA A 1 83 ? -15.401 -22.159 -8.109 1.00 80.38 83 ALA A C 1
ATOM 720 O O . ALA A 1 83 ? -16.484 -22.495 -7.637 1.00 80.38 83 ALA A O 1
ATOM 721 N N . ASP A 1 84 ? -14.259 -22.217 -7.423 1.00 84.38 84 ASP A N 1
ATOM 722 C CA . ASP A 1 84 ? -14.121 -22.777 -6.081 1.00 84.38 84 ASP A CA 1
ATOM 723 C C . ASP A 1 84 ? -14.276 -21.716 -4.973 1.00 84.38 84 ASP A C 1
ATOM 725 O O . ASP A 1 84 ? -14.172 -22.039 -3.791 1.00 84.38 84 ASP A O 1
ATOM 729 N N . HIS A 1 85 ? -14.545 -20.449 -5.326 1.00 74.12 85 HIS A N 1
ATOM 730 C CA . HIS A 1 85 ? -14.697 -19.318 -4.399 1.00 74.12 85 HIS A CA 1
ATOM 731 C C . HIS A 1 85 ? -13.473 -19.041 -3.497 1.00 74.12 85 HIS A C 1
ATOM 733 O O . HIS A 1 85 ? -13.590 -18.349 -2.483 1.00 74.12 85 HIS A O 1
ATOM 739 N N . THR A 1 86 ? -12.281 -19.528 -3.858 1.00 76.44 86 THR A N 1
ATOM 740 C CA . THR A 1 86 ? -11.038 -19.352 -3.084 1.00 76.44 86 THR A CA 1
ATOM 741 C C . THR A 1 86 ? -10.105 -18.319 -3.717 1.00 76.44 86 THR A C 1
ATOM 743 O O . THR A 1 86 ? -8.971 -18.627 -4.078 1.00 76.44 86 THR A O 1
ATOM 746 N N . ASP A 1 87 ? -10.569 -17.080 -3.865 1.00 74.06 87 ASP A N 1
ATOM 747 C CA . ASP A 1 87 ? -9.799 -16.029 -4.556 1.00 74.06 87 ASP A CA 1
ATOM 748 C C . ASP A 1 87 ? -8.913 -15.189 -3.627 1.00 74.06 87 ASP A C 1
ATOM 750 O O . ASP A 1 87 ? -8.062 -14.428 -4.085 1.00 74.06 87 ASP A O 1
ATOM 754 N N . VAL A 1 88 ? -9.122 -15.294 -2.312 1.00 71.94 88 VAL A N 1
ATOM 755 C CA . VAL A 1 88 ? -8.457 -14.459 -1.308 1.00 71.94 88 VAL A CA 1
ATOM 756 C C . VAL A 1 88 ? -7.701 -15.349 -0.332 1.00 71.94 88 VAL A C 1
ATOM 758 O O . VAL A 1 88 ? -8.281 -16.226 0.300 1.00 71.94 88 VAL A O 1
ATOM 761 N N . THR A 1 89 ? -6.401 -15.094 -0.180 1.00 76.56 89 THR A N 1
ATOM 762 C CA . THR A 1 89 ? -5.562 -15.732 0.843 1.00 76.56 89 THR A CA 1
ATOM 763 C C . THR A 1 89 ? -5.051 -14.665 1.803 1.00 76.56 89 THR A C 1
ATOM 765 O O . THR A 1 89 ? -4.297 -13.780 1.402 1.00 76.56 89 THR A O 1
ATOM 768 N N . LEU A 1 90 ? -5.451 -14.742 3.075 1.00 74.38 90 LEU A N 1
ATOM 769 C CA . LEU A 1 90 ? -4.868 -13.917 4.131 1.00 74.38 90 LEU A CA 1
ATOM 770 C C . LEU A 1 90 ? -3.525 -14.524 4.547 1.00 74.38 90 LEU A C 1
ATOM 772 O O . LEU A 1 90 ? -3.484 -15.613 5.116 1.00 74.38 90 LEU A O 1
ATOM 776 N N . VAL A 1 91 ? -2.432 -13.810 4.285 1.00 75.62 91 VAL A N 1
ATOM 777 C CA . VAL A 1 91 ? -1.099 -14.176 4.775 1.00 75.62 91 VAL A CA 1
ATOM 778 C C . VAL A 1 91 ? -0.755 -13.250 5.933 1.00 75.62 91 VAL A C 1
ATOM 780 O O . VAL A 1 91 ? -0.519 -12.062 5.729 1.00 75.62 91 VAL A O 1
ATOM 783 N N . ALA A 1 92 ? -0.736 -13.790 7.150 1.00 71.81 92 ALA A N 1
ATOM 784 C CA . ALA A 1 92 ? -0.275 -13.081 8.336 1.00 71.81 92 ALA A CA 1
ATOM 785 C C . ALA A 1 92 ? 1.035 -13.706 8.822 1.00 71.81 92 ALA A C 1
ATOM 787 O O . ALA A 1 92 ? 1.130 -14.923 8.985 1.00 71.81 92 ALA A O 1
ATOM 788 N N . GLN A 1 93 ? 2.045 -12.872 9.058 1.00 69.12 93 GLN A N 1
ATOM 789 C CA . GLN A 1 93 ? 3.276 -13.285 9.719 1.00 69.12 9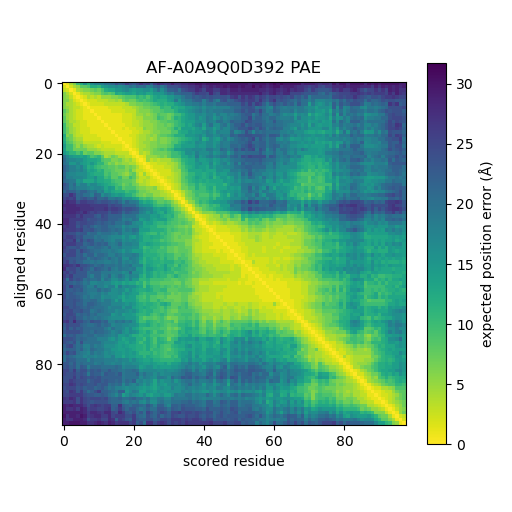3 GLN A CA 1
ATOM 790 C C . GLN A 1 93 ? 3.141 -12.977 11.211 1.00 69.12 93 GLN A C 1
ATOM 792 O O . GLN A 1 93 ? 3.168 -11.816 11.608 1.00 69.12 93 GLN A O 1
ATOM 797 N N . LEU A 1 94 ? 2.994 -14.019 12.026 1.00 56.94 94 LEU A N 1
ATOM 798 C CA . LEU A 1 94 ? 3.026 -13.915 13.483 1.00 56.94 94 LEU A CA 1
ATOM 799 C C . LEU A 1 94 ? 4.447 -14.233 13.949 1.00 56.94 94 LEU A C 1
ATOM 801 O O . LEU A 1 94 ? 4.901 -15.371 13.831 1.00 56.94 94 LEU A O 1
ATOM 805 N N . SER A 1 95 ? 5.167 -13.234 14.451 1.00 67.00 95 SER A N 1
ATOM 806 C CA . SER A 1 95 ? 6.350 -13.476 15.280 1.00 67.00 95 SER A CA 1
ATOM 807 C C . SER A 1 95 ? 5.917 -13.514 16.737 1.00 67.00 95 SER A C 1
ATOM 809 O O . SER A 1 95 ? 5.116 -12.687 17.136 1.00 67.00 95 SER A O 1
ATOM 811 N N . MET A 1 96 ? 6.450 -14.432 17.545 1.00 57.62 96 MET A N 1
ATOM 812 C CA . MET A 1 96 ? 6.229 -14.367 18.99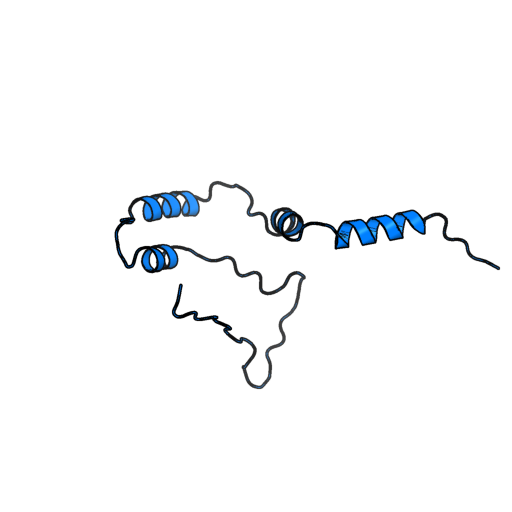9 1.00 57.62 96 MET A CA 1
ATOM 813 C C . MET A 1 96 ? 7.014 -13.231 19.672 1.00 57.62 96 MET A C 1
ATOM 815 O O . MET A 1 96 ? 6.681 -12.846 20.786 1.00 57.62 96 MET A O 1
ATOM 819 N N . ASP A 1 97 ? 8.047 -12.708 19.005 1.00 62.44 97 ASP A N 1
ATOM 820 C CA . ASP A 1 97 ? 8.981 -11.726 19.573 1.00 62.44 97 ASP A CA 1
ATOM 821 C C . ASP A 1 97 ? 8.651 -10.259 19.212 1.00 62.44 97 ASP A C 1
ATOM 823 O O . ASP A 1 97 ? 9.428 -9.355 19.525 1.00 62.44 97 ASP A O 1
ATOM 827 N N . ARG A 1 98 ? 7.527 -10.002 18.535 1.00 40.94 98 ARG A N 1
ATOM 828 C CA . ARG A 1 98 ? 6.956 -8.667 18.279 1.00 40.94 98 ARG A CA 1
ATOM 829 C C . ARG A 1 98 ? 5.444 -8.750 18.330 1.00 40.94 98 ARG A C 1
ATOM 831 O O . ARG A 1 98 ? 4.839 -7.728 18.706 1.00 40.94 98 ARG A O 1
#

Secondary structure (DSSP, 8-state):
-----TTHHHHHHHHHHHHHS-HHHHHHHHHPPP----HHHHHHHHHHHTS-TT-TTHHHHHHHH--------SS-------TTS----------TT-

Foldseek 3Di:
DDDDDPCPVVVVVVVVCVVPDDPVVVCCVVVPDPPPVDVLVVVLVVLLVPQDPPDPCNVVSNVVSDDDDDDVDPDDDDDDQDPVNPPDDDDDDDDPVD

Mean predicted aligned error: 13.92 Å

Solvent-accessible surface area (backbone atoms only — not comparable to full-atom values): 6791 Å² total; per-residue (Å²): 136,85,87,75,67,91,55,54,65,57,56,51,51,54,53,52,49,65,71,69,47,56,67,67,61,56,43,49,72,76,63,50,73,76,88,65,84,45,71,65,58,58,51,47,52,53,58,58,70,70,54,60,84,85,42,96,56,35,68,63,58,51,54,74,73,56,81,78,87,80,75,92,56,98,57,98,69,87,84,76,79,50,95,81,72,75,79,77,83,90,84,79,88,83,60,95,90,113

pLDDT: mean 76.17, std 11.6, range [40.94, 93.69]

InterPro domains:
  IPR051292 Alpha-1,3-xylosyltransferase/Beta-1,3-glucuronyltransferase [PTHR12270] (2-98)

Organism: NCBI:txid630683